Protein AF-A0A429GE60-F1 (afdb_monomer_lite)

Radius of gyration: 12.33 Å; chains: 1; bounding box: 25×22×29 Å

Structure (mmCIF, N/CA/C/O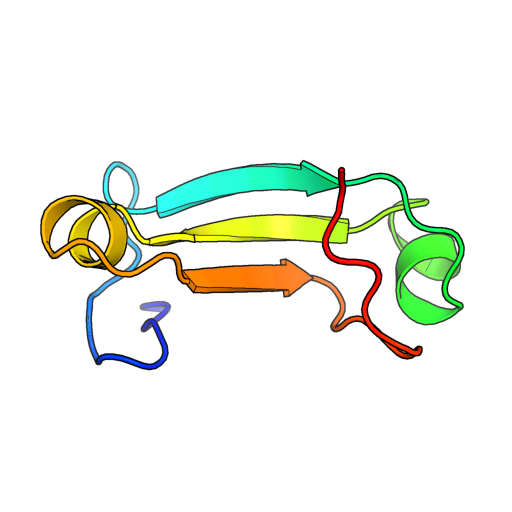 backbone):
data_AF-A0A429GE60-F1
#
_entry.id   AF-A0A429GE60-F1
#
loop_
_atom_site.group_PDB
_atom_site.id
_atom_site.type_symbol
_atom_site.label_atom_id
_atom_site.label_alt_id
_atom_site.label_comp_id
_atom_site.label_asym_id
_atom_site.label_entity_id
_atom_site.label_seq_id
_atom_site.pdbx_PDB_ins_code
_atom_site.Cartn_x
_atom_site.Cartn_y
_atom_site.Cartn_z
_atom_site.occupancy
_atom_site.B_iso_or_equiv
_atom_site.auth_seq_id
_atom_site.auth_comp_id
_atom_site.auth_asym_id
_atom_site.auth_atom_id
_atom_site.pdbx_PDB_model_num
ATOM 1 N N . MET A 1 1 ? 6.726 -11.285 13.769 1.00 48.25 1 MET A N 1
ATOM 2 C CA . MET A 1 1 ? 7.059 -9.909 13.351 1.00 48.25 1 MET A CA 1
ATOM 3 C C . MET A 1 1 ? 5.749 -9.144 13.278 1.00 48.25 1 MET A C 1
ATOM 5 O O . MET A 1 1 ? 4.939 -9.464 12.420 1.00 48.25 1 MET A O 1
ATOM 9 N N . SER A 1 2 ? 5.467 -8.255 14.231 1.00 57.06 2 SER A N 1
ATOM 10 C CA . SER A 1 2 ? 4.297 -7.375 14.162 1.00 57.06 2 SER A CA 1
ATOM 11 C C . SER A 1 2 ? 4.623 -6.225 13.212 1.00 57.06 2 SER A C 1
ATOM 13 O O . SER A 1 2 ? 5.615 -5.520 13.388 1.00 57.06 2 SER A O 1
ATOM 15 N N . HIS A 1 3 ? 3.833 -6.073 12.154 1.00 77.44 3 HIS A N 1
ATOM 16 C CA . HIS A 1 3 ? 3.928 -4.912 11.280 1.00 77.44 3 HIS A CA 1
ATOM 17 C C . HIS A 1 3 ? 3.076 -3.805 11.901 1.00 77.44 3 HIS A C 1
ATOM 19 O O . HIS A 1 3 ? 1.896 -4.015 12.155 1.00 77.44 3 HIS A O 1
ATOM 25 N N . ILE A 1 4 ? 3.675 -2.654 12.192 1.00 87.19 4 ILE A N 1
ATOM 26 C CA . ILE A 1 4 ? 2.985 -1.510 12.798 1.00 87.19 4 ILE A CA 1
ATOM 27 C C . ILE A 1 4 ? 2.776 -0.449 11.718 1.00 87.19 4 ILE A C 1
ATOM 29 O O . ILE A 1 4 ? 3.680 -0.191 10.919 1.00 87.19 4 ILE A O 1
ATOM 33 N N . CYS A 1 5 ? 1.579 0.133 11.647 1.00 86.81 5 CYS A N 1
ATOM 34 C CA . CYS A 1 5 ? 1.311 1.243 10.736 1.00 86.81 5 CYS A CA 1
ATOM 35 C C . CYS A 1 5 ? 1.966 2.544 11.261 1.00 86.81 5 CYS A C 1
ATOM 37 O O . CYS A 1 5 ? 2.265 2.640 12.451 1.00 86.81 5 CYS A O 1
ATOM 39 N N . PRO A 1 6 ? 2.149 3.583 10.426 1.00 83.12 6 PRO A N 1
ATOM 40 C CA . PRO A 1 6 ? 2.698 4.876 10.859 1.00 83.12 6 PRO A CA 1
ATOM 41 C C . PRO A 1 6 ? 1.973 5.547 12.041 1.00 83.12 6 PRO A C 1
ATOM 43 O O . PRO A 1 6 ? 2.561 6.384 12.715 1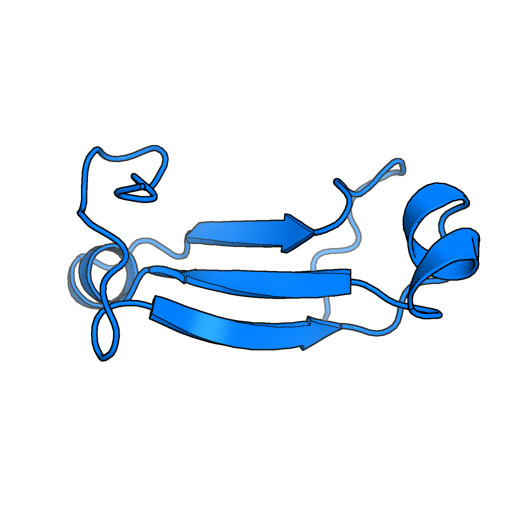.00 83.12 6 PRO A O 1
ATOM 46 N N . PHE A 1 7 ? 0.718 5.171 12.302 1.00 86.75 7 PHE A N 1
ATOM 47 C CA . PHE A 1 7 ? -0.112 5.680 13.399 1.00 86.75 7 PHE A CA 1
ATOM 48 C C . PHE A 1 7 ? -0.118 4.767 14.637 1.00 86.75 7 PHE A C 1
ATOM 50 O O . PHE A 1 7 ? -0.830 5.032 15.598 1.00 86.75 7 PHE A O 1
ATOM 57 N N . GLY A 1 8 ? 0.683 3.698 14.639 1.00 89.31 8 GLY A N 1
ATOM 58 C CA . GLY A 1 8 ? 0.831 2.804 15.787 1.00 89.31 8 GLY A CA 1
ATOM 59 C C . GLY A 1 8 ? -0.152 1.630 15.840 1.00 89.31 8 GLY A C 1
ATOM 60 O O . GLY A 1 8 ? -0.077 0.836 16.774 1.00 89.31 8 GLY A O 1
ATOM 61 N N . HIS A 1 9 ? -1.045 1.463 14.857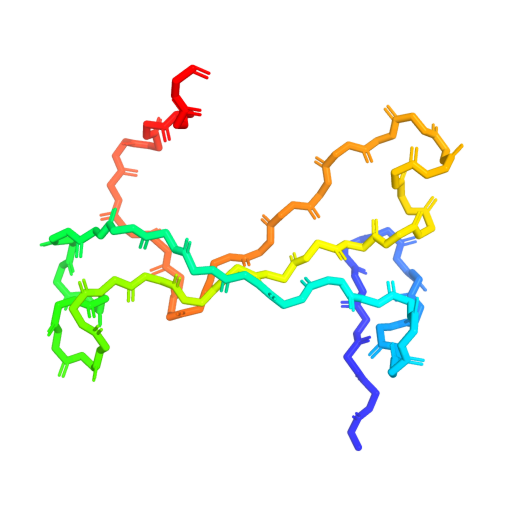 1.00 90.56 9 HIS A N 1
ATOM 62 C CA . HIS A 1 9 ? -1.944 0.303 14.807 1.00 90.56 9 HIS A CA 1
ATOM 63 C C . HIS A 1 9 ? -1.208 -0.971 14.389 1.00 90.56 9 HIS A C 1
ATOM 65 O O . HIS A 1 9 ? -0.323 -0.955 13.530 1.00 90.56 9 HIS A O 1
ATOM 71 N N . GLU A 1 10 ? -1.625 -2.101 14.954 1.00 89.75 10 GLU A N 1
ATOM 72 C CA . GLU A 1 10 ? -1.074 -3.409 14.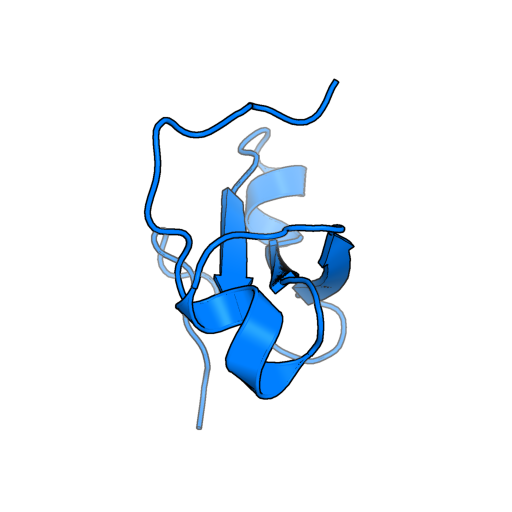615 1.00 89.75 10 GLU A CA 1
ATOM 73 C C . GLU A 1 10 ? -1.707 -3.967 13.329 1.00 89.75 10 GLU A C 1
ATOM 75 O O . GLU A 1 10 ? -2.912 -4.195 13.250 1.00 89.75 10 GLU A O 1
ATOM 80 N N . LEU A 1 11 ? -0.883 -4.233 12.313 1.00 87.00 11 LEU A N 1
ATOM 81 C CA . LEU A 1 11 ? -1.296 -4.804 11.030 1.00 87.00 11 LEU A CA 1
ATOM 82 C C . LEU A 1 11 ? -1.313 -6.337 11.113 1.00 87.00 11 LEU A C 1
ATOM 84 O O . LEU A 1 11 ? -0.403 -7.022 10.638 1.00 87.00 11 LEU A O 1
ATOM 88 N N . ARG A 1 12 ? -2.353 -6.880 11.751 1.00 88.19 12 ARG A N 1
ATOM 89 C CA . ARG A 1 12 ? -2.629 -8.327 11.821 1.00 88.19 12 ARG A CA 1
ATOM 90 C C . ARG A 1 12 ? -3.494 -8.790 10.643 1.00 88.19 12 ARG A C 1
ATOM 92 O O . ARG A 1 12 ? -4.168 -7.961 10.029 1.00 88.19 12 ARG A O 1
ATOM 99 N N . PRO A 1 13 ? -3.572 -10.106 10.359 1.00 86.31 13 PRO A N 1
ATOM 100 C CA . PRO A 1 13 ? -4.621 -10.643 9.494 1.00 86.31 13 PRO A CA 1
ATOM 101 C C . PRO A 1 13 ? -6.005 -10.136 9.932 1.00 86.31 13 PRO A C 1
ATOM 103 O O . PRO A 1 13 ? -6.351 -10.238 11.106 1.00 86.31 13 PRO A O 1
ATOM 106 N N . GLY A 1 14 ? -6.766 -9.554 9.001 1.00 88.75 14 GLY A N 1
ATOM 107 C CA . GLY A 1 14 ? -8.060 -8.907 9.268 1.00 88.75 14 GLY A CA 1
ATOM 108 C C . GLY A 1 14 ? -7.987 -7.395 9.536 1.00 88.75 14 GLY A C 1
ATOM 109 O O . GLY A 1 14 ? -8.928 -6.683 9.201 1.00 88.75 14 GLY A O 1
ATOM 110 N N . GLU A 1 15 ? -6.856 -6.884 10.030 1.00 89.88 15 GLU A N 1
ATOM 111 C CA . GLU A 1 15 ? -6.640 -5.448 10.304 1.00 89.88 15 GLU A CA 1
ATOM 112 C C . GLU A 1 15 ? -5.846 -4.732 9.198 1.00 89.88 15 GLU A C 1
ATOM 114 O O . GLU A 1 15 ? -5.719 -3.506 9.195 1.00 89.88 15 GLU A O 1
ATOM 119 N N . VAL A 1 16 ? -5.337 -5.488 8.223 1.00 91.00 16 VAL A N 1
ATOM 120 C CA . VAL A 1 16 ? -4.659 -4.966 7.035 1.00 91.00 16 VAL A CA 1
ATOM 121 C C . VAL A 1 16 ? -5.303 -5.509 5.766 1.00 91.00 16 VAL A C 1
ATOM 123 O O . VAL A 1 16 ? -5.534 -6.712 5.639 1.00 91.00 16 VAL A O 1
ATOM 126 N N . LEU A 1 17 ? -5.572 -4.627 4.807 1.00 91.75 17 LEU A N 1
ATOM 127 C CA . 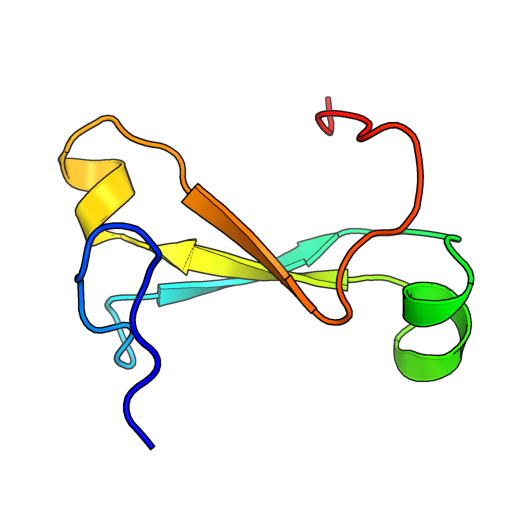LEU A 1 17 ? -5.875 -5.026 3.439 1.00 91.75 17 LEU A CA 1
ATOM 128 C C . LEU A 1 17 ? -4.592 -5.100 2.641 1.00 91.75 17 LEU A C 1
ATOM 130 O O . LEU A 1 17 ? -3.832 -4.134 2.579 1.00 91.75 17 LEU A O 1
ATOM 134 N N . VAL A 1 18 ? -4.383 -6.251 2.017 1.00 90.25 18 VAL A N 1
ATOM 135 C CA . VAL A 1 18 ? -3.304 -6.453 1.062 1.00 90.25 18 VAL A CA 1
ATOM 136 C C . VAL A 1 18 ? -3.892 -6.313 -0.333 1.00 90.25 18 VAL A C 1
ATOM 138 O O . VAL A 1 18 ? -4.787 -7.067 -0.708 1.00 90.25 18 VAL A O 1
ATOM 141 N N . GLY A 1 19 ? -3.407 -5.335 -1.084 1.00 90.31 19 GLY A N 1
ATOM 142 C CA . GLY A 1 19 ? -3.780 -5.106 -2.470 1.00 90.31 19 GLY A CA 1
ATOM 143 C C . GLY A 1 19 ? -2.562 -5.099 -3.382 1.00 90.31 19 GLY A C 1
ATOM 144 O O . GLY A 1 19 ? -1.434 -5.389 -2.975 1.00 90.31 19 GLY A O 1
ATOM 145 N N . TRP A 1 20 ? -2.801 -4.749 -4.638 1.00 91.25 20 TRP A N 1
ATOM 146 C CA . TRP A 1 20 ? -1.758 -4.597 -5.638 1.00 91.25 20 TRP A CA 1
ATOM 147 C C . TRP A 1 20 ? -2.041 -3.367 -6.495 1.00 91.25 20 TRP A C 1
ATOM 149 O O . TRP A 1 20 ? -3.191 -3.101 -6.842 1.00 91.25 20 TRP A O 1
ATOM 159 N N . SER A 1 21 ? -0.993 -2.619 -6.827 1.00 87.25 21 SER A N 1
ATOM 160 C CA . SER A 1 21 ? -1.059 -1.434 -7.676 1.00 87.25 21 SER A CA 1
ATOM 161 C C . SER A 1 21 ? -0.029 -1.535 -8.807 1.00 87.25 21 SER A C 1
ATOM 163 O O . SER A 1 21 ? 1.157 -1.746 -8.523 1.00 87.25 21 SER A O 1
ATOM 165 N N . PRO A 1 22 ? -0.434 -1.389 -10.083 1.00 88.75 22 PRO A N 1
ATOM 166 C CA . PRO A 1 22 ? 0.492 -1.439 -11.207 1.00 88.75 22 PRO A CA 1
ATOM 167 C C . PRO A 1 22 ? 1.475 -0.272 -11.142 1.00 88.75 22 PRO A C 1
ATOM 169 O O . PRO A 1 22 ? 1.084 0.884 -10.987 1.00 88.75 22 PRO A O 1
ATOM 172 N N . CYS A 1 23 ? 2.766 -0.566 -11.286 1.00 86.88 23 CYS A N 1
ATOM 173 C CA . CYS A 1 23 ? 3.802 0.457 -11.285 1.00 86.88 23 CYS A CA 1
ATOM 174 C C . CYS A 1 23 ? 5.044 0.010 -12.057 1.00 86.88 23 CYS A C 1
ATOM 176 O O . CYS A 1 23 ? 5.505 -1.122 -11.912 1.00 86.88 23 CYS A O 1
ATOM 178 N N . ALA A 1 24 ? 5.601 0.931 -12.843 1.00 87.19 24 ALA A N 1
ATOM 179 C CA . ALA A 1 24 ? 6.827 0.734 -13.612 1.00 87.19 24 ALA A CA 1
ATOM 180 C C . ALA A 1 24 ? 8.062 1.369 -12.946 1.00 87.19 24 ALA A C 1
ATOM 182 O O . ALA A 1 24 ? 9.114 1.461 -13.577 1.00 87.19 24 ALA A O 1
ATOM 183 N N . CYS A 1 25 ? 7.957 1.834 -11.692 1.00 87.62 25 CYS A N 1
ATOM 184 C CA . CYS A 1 25 ? 9.124 2.371 -10.998 1.00 87.62 25 CYS A CA 1
ATOM 185 C C . CYS A 1 25 ? 10.187 1.264 -10.840 1.00 87.62 25 CYS A C 1
ATOM 187 O O . CYS A 1 25 ? 9.824 0.092 -10.667 1.00 87.62 25 CYS A O 1
ATOM 189 N N . PRO A 1 26 ? 11.491 1.602 -10.886 1.00 87.31 26 PRO A N 1
ATOM 190 C CA . PRO A 1 26 ? 12.561 0.607 -10.897 1.00 87.31 26 PRO A CA 1
ATOM 191 C C . PRO A 1 26 ? 12.449 -0.480 -9.814 1.00 87.31 26 PRO A C 1
ATOM 193 O O . PRO A 1 26 ? 12.560 -1.656 -10.171 1.00 87.31 26 PRO A O 1
ATOM 196 N N . PRO A 1 27 ? 12.169 -0.163 -8.527 1.00 84.88 27 PRO A N 1
ATOM 197 C CA . PRO A 1 27 ? 12.086 -1.203 -7.506 1.00 84.88 27 PRO A CA 1
ATOM 198 C C . PRO A 1 27 ? 10.864 -2.111 -7.697 1.00 84.88 27 PRO A C 1
ATOM 200 O O . PRO A 1 27 ? 10.982 -3.325 -7.572 1.00 84.88 27 PRO A O 1
ATOM 203 N N . ALA A 1 28 ? 9.697 -1.564 -8.045 1.00 86.38 28 ALA A N 1
ATOM 204 C CA . ALA A 1 28 ? 8.488 -2.357 -8.275 1.00 86.38 28 ALA A CA 1
ATOM 205 C C . ALA A 1 28 ? 8.617 -3.268 -9.496 1.00 86.38 28 ALA A C 1
ATOM 207 O O . ALA A 1 28 ? 8.207 -4.432 -9.458 1.00 86.38 28 ALA A O 1
ATOM 208 N N . TRP A 1 29 ? 9.199 -2.740 -10.575 1.00 85.69 29 TRP A N 1
ATOM 209 C CA . TRP A 1 29 ? 9.349 -3.461 -11.831 1.00 85.69 29 TRP A CA 1
ATOM 210 C C . TRP A 1 29 ? 10.281 -4.663 -11.701 1.00 85.69 29 TRP A C 1
ATOM 212 O O . TRP A 1 29 ? 9.982 -5.732 -12.233 1.00 85.69 29 TRP A O 1
ATOM 222 N N . ALA A 1 30 ? 11.366 -4.505 -10.941 1.00 83.06 30 ALA A N 1
ATOM 223 C CA . ALA A 1 30 ? 12.355 -5.552 -10.723 1.00 83.06 30 ALA A CA 1
ATOM 224 C C . ALA A 1 30 ? 11.821 -6.752 -9.923 1.00 83.06 30 ALA A C 1
ATOM 226 O O . ALA A 1 30 ? 12.332 -7.856 -10.091 1.00 83.06 30 ALA A O 1
ATOM 227 N N . VAL A 1 31 ? 10.812 -6.554 -9.063 1.00 80.81 31 VAL A N 1
ATOM 228 C CA . VAL A 1 31 ? 10.345 -7.603 -8.140 1.00 80.81 31 VAL A CA 1
ATOM 229 C C . VAL A 1 31 ? 8.993 -8.180 -8.556 1.00 80.81 31 VAL A C 1
ATOM 231 O O . VAL A 1 31 ? 8.862 -9.388 -8.739 1.00 80.81 31 VAL A O 1
ATOM 234 N N . HIS A 1 32 ? 7.976 -7.330 -8.716 1.00 79.81 32 HIS A N 1
ATOM 235 C CA . HIS A 1 32 ? 6.584 -7.772 -8.866 1.00 79.81 32 HIS A CA 1
ATOM 236 C C . HIS A 1 32 ? 5.862 -7.149 -10.066 1.00 79.81 32 HIS A C 1
ATOM 238 O O . HIS A 1 32 ? 4.668 -7.388 -10.243 1.00 79.81 32 HIS A O 1
ATOM 244 N N . LYS A 1 33 ? 6.556 -6.342 -10.885 1.00 86.00 33 LYS A N 1
ATOM 245 C CA . LYS A 1 33 ? 5.951 -5.536 -11.964 1.00 86.00 33 LYS A CA 1
ATOM 246 C C . LYS A 1 33 ? 4.841 -4.595 -11.465 1.00 86.00 33 LYS A C 1
ATOM 248 O O . LYS A 1 33 ? 3.898 -4.284 -12.188 1.00 86.00 33 LYS A O 1
ATOM 253 N N . GLY A 1 34 ? 4.960 -4.167 -10.210 1.00 88.19 34 GLY A N 1
ATOM 254 C CA . GLY A 1 34 ? 3.989 -3.363 -9.474 1.00 88.19 34 GLY A CA 1
ATOM 255 C C . GLY A 1 34 ? 4.280 -3.378 -7.975 1.00 88.19 34 GLY A C 1
ATOM 256 O O . GLY A 1 34 ? 5.247 -3.996 -7.529 1.00 88.19 34 GLY A O 1
ATOM 257 N N . HIS A 1 35 ? 3.464 -2.675 -7.200 1.00 91.31 35 HIS A N 1
ATOM 258 C CA . HIS A 1 35 ? 3.576 -2.619 -5.748 1.00 91.31 35 HIS A CA 1
ATOM 259 C C . HIS A 1 35 ? 2.505 -3.477 -5.095 1.00 91.31 35 HIS A C 1
ATOM 261 O O . HIS A 1 35 ? 1.327 -3.355 -5.423 1.00 91.31 35 HIS A O 1
ATOM 267 N N . GLN A 1 36 ? 2.883 -4.252 -4.087 1.00 90.44 36 GLN A N 1
ATOM 268 C CA . GLN A 1 36 ? 1.915 -4.704 -3.100 1.00 90.44 36 GLN A CA 1
ATOM 269 C C . GLN A 1 36 ? 1.516 -3.504 -2.234 1.00 90.44 36 GLN A C 1
ATOM 271 O O . GLN A 1 36 ? 2.381 -2.776 -1.748 1.00 90.44 36 GLN A O 1
ATOM 276 N N . THR A 1 37 ? 0.221 -3.282 -2.042 1.00 89.25 37 THR A N 1
ATOM 277 C CA . THR A 1 37 ? -0.294 -2.238 -1.156 1.00 89.25 37 THR A CA 1
ATOM 278 C C . THR A 1 37 ? -0.728 -2.846 0.168 1.00 89.25 37 THR A C 1
ATOM 280 O O . THR A 1 37 ? -1.313 -3.924 0.204 1.00 89.25 37 THR A O 1
ATOM 283 N N . LEU A 1 38 ? -0.423 -2.172 1.270 1.00 89.06 38 LEU A N 1
ATOM 284 C CA . LEU A 1 38 ? -0.903 -2.510 2.605 1.00 89.06 38 LEU A CA 1
ATOM 285 C C . LEU A 1 38 ? -1.706 -1.329 3.135 1.00 89.06 38 LEU A C 1
ATOM 287 O O . LEU A 1 38 ? -1.143 -0.248 3.310 1.00 89.06 38 LEU A O 1
ATOM 291 N N . GLN A 1 39 ? -2.991 -1.529 3.403 1.00 91.38 39 GLN A N 1
ATOM 292 C CA . GLN A 1 39 ? -3.865 -0.500 3.960 1.00 91.38 39 GLN A CA 1
ATOM 293 C C . GLN A 1 39 ? -4.334 -0.897 5.358 1.00 91.38 39 GLN A C 1
ATOM 295 O O . GLN A 1 39 ? -4.864 -1.989 5.558 1.00 91.38 39 GLN A O 1
ATOM 300 N N . CYS A 1 40 ? -4.147 -0.004 6.329 1.00 92.44 40 CYS A N 1
ATOM 301 C CA . CYS A 1 40 ? -4.615 -0.213 7.697 1.00 92.44 40 CYS A CA 1
ATOM 302 C C . CYS A 1 40 ? -6.133 0.001 7.787 1.00 92.44 40 CYS A C 1
ATOM 304 O O . CYS A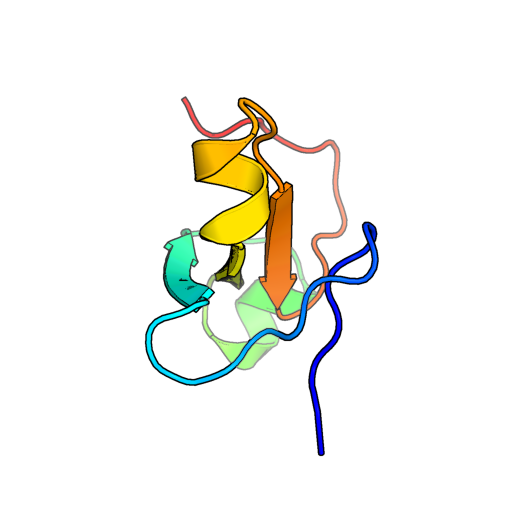 1 40 ? -6.618 1.098 7.504 1.00 92.44 40 CYS A O 1
ATOM 306 N N . ARG A 1 41 ? -6.880 -1.016 8.235 1.00 91.50 41 ARG A N 1
ATOM 307 C CA . ARG A 1 41 ? -8.330 -0.899 8.466 1.00 91.50 41 ARG A CA 1
ATOM 308 C C . ARG A 1 41 ? -8.654 -0.003 9.657 1.00 91.50 41 ARG A C 1
ATOM 310 O O . ARG A 1 41 ? -9.663 0.690 9.623 1.00 91.50 41 ARG A O 1
ATOM 317 N N . ALA A 1 42 ? -7.816 0.012 10.694 1.00 92.06 42 ALA A N 1
ATOM 318 C CA . ALA A 1 42 ? -8.022 0.899 11.837 1.00 92.06 42 ALA A CA 1
ATOM 319 C C . ALA A 1 42 ? -7.935 2.377 11.427 1.00 92.06 42 ALA A C 1
ATOM 321 O O . ALA A 1 42 ? -8.862 3.125 11.720 1.00 92.06 42 ALA A O 1
ATOM 322 N N . CYS A 1 43 ? -6.915 2.756 10.646 1.00 91.75 43 CYS A N 1
ATOM 323 C CA . CYS A 1 43 ? -6.825 4.103 10.078 1.00 91.75 43 CYS A CA 1
ATOM 324 C C . CYS A 1 43 ? -8.064 4.435 9.236 1.00 91.75 43 CYS A C 1
ATOM 326 O O . CYS A 1 43 ? -8.646 5.500 9.410 1.00 91.75 43 CYS A O 1
ATOM 328 N N . GLU A 1 44 ? -8.499 3.514 8.366 1.00 90.56 44 GLU A N 1
ATOM 329 C CA . GLU A 1 44 ? -9.679 3.726 7.517 1.00 90.56 44 GLU A CA 1
ATOM 330 C C . GLU A 1 44 ? -10.945 3.983 8.350 1.00 90.56 44 GLU A C 1
ATOM 332 O O . GLU A 1 44 ? -11.687 4.921 8.064 1.00 90.56 44 GLU A O 1
ATOM 337 N N . ARG A 1 45 ? -11.162 3.207 9.424 1.00 91.44 45 ARG A N 1
ATOM 338 C CA . ARG A 1 45 ? -12.273 3.413 10.373 1.00 91.44 45 ARG A CA 1
ATOM 339 C C . ARG A 1 45 ? -12.193 4.763 11.094 1.00 91.44 45 ARG A C 1
ATOM 341 O O . ARG A 1 45 ? -13.227 5.325 11.434 1.00 91.44 45 ARG A O 1
ATOM 348 N N . GLU A 1 46 ? -10.989 5.281 11.312 1.00 92.56 46 GLU A N 1
ATOM 349 C CA . GLU A 1 46 ? -10.724 6.600 11.903 1.00 92.56 46 GLU A CA 1
ATOM 350 C C . GLU A 1 46 ? -10.785 7.746 10.868 1.00 92.56 46 GLU A C 1
ATOM 352 O O . GLU A 1 46 ? -10.508 8.900 11.194 1.00 92.56 46 GLU A O 1
ATOM 357 N N . GLY A 1 47 ? -11.141 7.453 9.611 1.00 88.12 47 GLY A N 1
ATOM 358 C CA . GLY A 1 47 ? -11.217 8.436 8.527 1.00 88.12 47 GLY A CA 1
ATOM 359 C C . GLY A 1 47 ? -9.860 8.823 7.931 1.00 88.12 47 GLY A C 1
ATOM 360 O O . GLY A 1 47 ? -9.774 9.783 7.168 1.00 88.12 47 GLY A O 1
ATOM 361 N N . GLN A 1 48 ? -8.796 8.087 8.254 1.00 86.44 48 GLN A N 1
ATOM 362 C CA . GLN A 1 48 ? -7.453 8.256 7.701 1.00 86.44 48 GLN A CA 1
ATOM 363 C C . GLN A 1 48 ? -7.186 7.188 6.633 1.00 86.44 48 GLN A C 1
ATOM 365 O O . GLN A 1 48 ? -7.395 6.000 6.854 1.00 86.44 48 GLN A O 1
ATOM 370 N N . THR A 1 49 ? -6.659 7.569 5.470 1.00 80.31 49 THR A N 1
ATOM 371 C CA . THR A 1 49 ? -6.228 6.583 4.465 1.00 80.31 49 THR A CA 1
ATOM 372 C C . THR A 1 49 ? -4.716 6.460 4.483 1.00 80.31 49 THR A C 1
ATOM 374 O O . THR A 1 49 ? -3.999 7.370 4.077 1.00 80.31 49 THR A O 1
ATOM 377 N N . VAL A 1 50 ? -4.232 5.313 4.953 1.00 82.31 50 VAL A N 1
ATOM 378 C CA . VAL A 1 50 ? -2.800 5.026 5.061 1.00 82.31 50 VAL A CA 1
ATOM 379 C C . VAL A 1 50 ? -2.497 3.796 4.233 1.00 82.31 50 VAL A C 1
ATOM 381 O O . VAL A 1 50 ? -2.874 2.685 4.607 1.00 82.31 50 VAL A O 1
ATOM 384 N N . VAL A 1 51 ? -1.827 4.011 3.103 1.00 85.50 51 VAL A N 1
ATOM 385 C CA . VAL A 1 51 ? -1.420 2.957 2.172 1.00 85.50 51 VAL A CA 1
ATOM 386 C C . VAL A 1 51 ? 0.098 2.910 2.115 1.00 85.50 51 VAL A C 1
ATOM 388 O O . VAL A 1 51 ? 0.748 3.905 1.798 1.00 85.50 51 VAL A O 1
ATOM 391 N N . ARG A 1 52 ? 0.670 1.742 2.402 1.00 86.69 52 ARG A N 1
ATOM 392 C CA . ARG A 1 52 ? 2.098 1.474 2.223 1.00 86.69 52 ARG A CA 1
ATOM 393 C C . ARG A 1 52 ? 2.316 0.664 0.953 1.00 86.69 52 ARG A C 1
ATOM 395 O O . ARG A 1 52 ? 1.658 -0.353 0.761 1.00 86.69 52 ARG A O 1
ATOM 402 N N . TYR A 1 53 ? 3.267 1.084 0.128 1.00 86.38 53 TYR A N 1
ATOM 403 C CA . TYR A 1 53 ? 3.680 0.369 -1.079 1.00 86.38 53 TYR A CA 1
ATOM 404 C C . TYR A 1 53 ? 4.919 -0.480 -0.786 1.00 86.38 53 TYR A C 1
ATOM 406 O O . TYR A 1 53 ? 5.853 -0.013 -0.134 1.00 86.38 53 TYR A O 1
ATOM 414 N N . MET A 1 54 ? 4.923 -1.730 -1.247 1.00 85.50 54 MET A N 1
ATOM 415 C CA . MET A 1 54 ? 6.055 -2.648 -1.129 1.00 85.50 54 MET A CA 1
ATOM 416 C C . MET A 1 54 ? 6.434 -3.214 -2.510 1.00 85.50 54 MET A C 1
ATOM 418 O O . MET A 1 54 ? 5.579 -3.824 -3.156 1.00 85.50 54 MET A O 1
ATOM 422 N N . PRO A 1 55 ? 7.686 -3.034 -2.978 1.00 85.50 55 PRO A N 1
ATOM 423 C CA . PRO A 1 55 ? 8.726 -2.173 -2.392 1.00 85.50 55 PRO A CA 1
ATOM 424 C C . PRO A 1 55 ? 8.298 -0.696 -2.366 1.00 85.50 55 PRO A C 1
ATOM 426 O O . PRO A 1 55 ? 7.292 -0.344 -2.978 1.00 85.50 55 PRO A O 1
ATOM 429 N N . GLU A 1 56 ? 9.021 0.158 -1.638 1.00 84.00 56 GLU A N 1
ATOM 430 C CA . GLU A 1 56 ? 8.686 1.586 -1.553 1.00 84.00 56 GLU A CA 1
ATOM 431 C C . GLU A 1 56 ? 8.697 2.239 -2.945 1.00 84.00 56 GLU A C 1
ATOM 433 O O . GLU A 1 56 ? 9.529 1.917 -3.799 1.00 84.00 56 GLU A O 1
ATOM 438 N N . HIS A 1 57 ? 7.725 3.116 -3.201 1.00 82.31 57 HIS A N 1
ATOM 439 C CA . HIS A 1 57 ? 7.623 3.820 -4.473 1.00 82.31 57 HIS A CA 1
ATOM 440 C C . HIS A 1 57 ? 8.679 4.922 -4.565 1.00 82.31 57 HIS A C 1
ATOM 442 O O . HIS A 1 57 ? 8.807 5.740 -3.660 1.00 82.31 57 HIS A O 1
ATOM 448 N N . ILE A 1 58 ? 9.392 4.970 -5.691 1.00 80.75 58 ILE A N 1
ATOM 449 C CA . ILE A 1 58 ? 10.372 6.015 -5.990 1.00 80.75 58 ILE A CA 1
ATOM 450 C C . ILE A 1 58 ? 9.893 6.743 -7.247 1.00 80.75 58 ILE A C 1
ATOM 452 O O . ILE A 1 58 ? 9.945 6.188 -8.345 1.00 80.75 58 ILE A O 1
ATOM 456 N N . GLY A 1 59 ? 9.398 7.966 -7.070 1.00 70.81 59 GLY A N 1
ATOM 457 C CA . GLY A 1 59 ? 8.838 8.803 -8.131 1.00 70.81 59 GLY A CA 1
ATOM 458 C C . GLY A 1 59 ? 7.870 9.850 -7.573 1.00 70.81 59 GLY A C 1
ATOM 459 O O . GLY A 1 59 ? 7.488 9.753 -6.403 1.00 70.81 59 GLY A O 1
ATOM 460 N N . PRO A 1 60 ? 7.472 10.864 -8.367 1.00 62.19 60 PRO A N 1
ATOM 461 C CA . PRO A 1 60 ? 6.362 11.728 -7.989 1.00 62.19 60 PRO A CA 1
ATOM 462 C C . PRO A 1 60 ? 5.143 10.829 -7.810 1.00 62.19 60 PRO A C 1
ATOM 464 O O . PRO A 1 60 ? 4.707 10.178 -8.761 1.00 62.19 60 PRO A O 1
ATOM 467 N N . GLY A 1 61 ? 4.657 10.727 -6.572 1.00 56.59 61 GLY A N 1
ATOM 468 C CA . GLY A 1 61 ? 3.518 9.881 -6.260 1.00 56.59 61 GLY A CA 1
ATOM 469 C C . GLY A 1 61 ? 2.365 10.283 -7.163 1.00 56.59 61 GLY A C 1
ATOM 470 O O . GLY A 1 61 ? 1.845 11.387 -7.036 1.00 56.59 61 GLY A O 1
ATOM 471 N N . HIS A 1 62 ? 1.985 9.412 -8.092 1.00 51.00 62 HIS A N 1
ATOM 472 C CA . HIS A 1 62 ? 0.669 9.501 -8.692 1.00 51.00 62 HIS A CA 1
ATOM 473 C C . HIS A 1 62 ? -0.295 9.003 -7.614 1.00 51.00 62 HIS A C 1
ATOM 475 O O . HIS A 1 62 ? -0.286 7.799 -7.336 1.00 51.00 62 HIS A O 1
ATOM 481 N N . PRO A 1 63 ? -1.103 9.867 -6.969 1.00 45.25 63 PRO A N 1
ATOM 482 C CA . PRO A 1 63 ? -2.288 9.371 -6.295 1.00 45.25 63 PRO A CA 1
ATOM 483 C C . PRO A 1 63 ? -3.094 8.668 -7.385 1.00 45.25 63 PRO A C 1
ATOM 485 O O . PRO A 1 63 ? -3.482 9.274 -8.385 1.00 45.25 63 PRO A O 1
ATOM 488 N N . GLY A 1 64 ? -3.185 7.346 -7.285 1.00 42.69 64 GLY A N 1
ATOM 489 C CA . GLY A 1 64 ? -3.886 6.545 -8.267 1.00 42.69 64 GLY A CA 1
ATOM 490 C C . GLY A 1 64 ? -5.349 6.960 -8.308 1.00 42.69 64 GLY A C 1
ATOM 491 O O . GLY A 1 64 ? -6.090 6.537 -7.437 1.00 42.69 64 GLY A O 1
ATOM 492 N N . ARG A 1 65 ? -5.696 7.714 -9.357 1.00 38.22 65 ARG A N 1
ATOM 493 C CA . ARG A 1 65 ? -7.027 7.943 -9.934 1.00 38.22 65 ARG A CA 1
ATOM 494 C C . ARG A 1 65 ? -8.072 8.678 -9.090 1.00 38.22 65 ARG A C 1
ATOM 496 O O . ARG A 1 65 ? -8.388 8.242 -7.969 1.00 38.22 65 ARG A O 1
#

Secondary structure (DSSP, 8-state):
---B-TTS-B--BTTEEEEEEE--SHHHHHHTSEEEEEEEHHHHHTT---EEEESPP-SS-----

Foldseek 3Di:
DFDAFPVGDTQDVVQKDWDWDADPAVQCCVPPNTWTWIWGNVCVVVVHTGIQTVPHDDDDDDPPD

Sequence (65 aa):
MSHICPFGHELRPGEVLVGWSPCACPPAWAVHKGHQTLQCRACEREGQTVVRYMPEHIGPGHPGR

pLDDT: mean 82.54, std 13.01, range [38.22, 92.56]